Protein AF-A0AAN5NCN5-F1 (afdb_monomer_lite)

Sequence (134 aa):
KLLIKKVDVATGKEVPGAKIKVTCTEGLDKGKSFEFVSTDKEEEFTLKAGQYEFVETQAPKGYELNKEVGKFEITKEGQVVKCDVKDKATTGKLLIKKVDVTTGKEVPGAKIKITCIEGLDKGKSFEFVSIDKE

Secondary structure (DSSP, 8-state):
-EEEEEEETTT--B-TT-EEEEEEEEETTTT-EEEEE--SS-EEE---SEEEEEEEEEPPTTBPPP---EEEEE-STT--EEEEEEEPBP--------B-TTT--B-TT-EEEEE--SSTTTT-EEEEE-----

Organism: Clostridium perfringens (NCBI:txid1502)

Foldseek 3Di:
DEWEFEAEPPPRFGDWFWKKKKAFCFDDRHGDIDIDTHDRGIDDDDDDFGKMKMATPGDDPQWDGDGDIHIDGDHDPPDYDYYYHYIYGDDDDDDDFDADPPPRAGDWFDKDKDADCDDPRHGDIDIDTHDDDD

Structure (mmCIF, N/CA/C/O backbone):
data_AF-A0AAN5NCN5-F1
#
_entry.id   AF-A0AAN5NCN5-F1
#
loop_
_atom_site.group_PDB
_atom_site.id
_atom_site.type_symbol
_atom_site.label_atom_id
_atom_site.label_alt_id
_atom_site.label_comp_id
_atom_site.label_asym_id
_atom_site.label_entity_id
_atom_site.label_seq_id
_atom_site.pdbx_PDB_ins_code
_atom_site.Cartn_x
_atom_site.Cartn_y
_atom_site.Cartn_z
_atom_site.occupancy
_atom_site.B_iso_or_equiv
_atom_site.auth_seq_id
_atom_site.auth_comp_id
_atom_site.auth_asym_id
_atom_site.auth_atom_id
_atom_site.pdbx_PDB_model_num
ATOM 1 N N . LYS A 1 1 ? -15.379 -2.751 15.407 1.00 94.94 1 LYS A N 1
ATOM 2 C CA . LYS A 1 1 ? -14.214 -3.403 14.772 1.00 94.94 1 LYS A CA 1
ATOM 3 C C . LYS A 1 1 ? -13.873 -2.662 13.494 1.00 94.94 1 LYS A C 1
ATOM 5 O O . LYS A 1 1 ? -14.778 -2.361 12.723 1.00 94.94 1 LYS A O 1
ATOM 10 N N . LEU A 1 2 ? -12.598 -2.363 13.299 1.00 98.00 2 LEU A N 1
ATOM 11 C CA . LEU A 1 2 ? -12.042 -1.903 12.036 1.00 98.00 2 LEU A CA 1
ATOM 12 C C . LEU A 1 2 ? -11.397 -3.103 11.346 1.00 98.00 2 LEU A C 1
ATOM 14 O O . LEU A 1 2 ? -10.644 -3.835 11.982 1.00 98.00 2 LEU A O 1
ATOM 18 N N . LEU A 1 3 ? -11.704 -3.268 10.071 1.00 98.19 3 LEU A N 1
ATOM 19 C CA . LEU A 1 3 ? -11.003 -4.119 9.130 1.00 98.19 3 LEU A CA 1
ATOM 20 C C . LEU A 1 3 ? -10.369 -3.187 8.105 1.00 98.19 3 LEU A C 1
ATOM 22 O O . LEU A 1 3 ? -11.071 -2.406 7.460 1.00 98.19 3 LEU A O 1
ATOM 26 N N . ILE A 1 4 ? -9.050 -3.189 8.020 1.00 98.25 4 ILE A N 1
ATOM 27 C CA . ILE A 1 4 ? -8.316 -2.267 7.161 1.00 98.25 4 ILE A CA 1
ATOM 28 C C . ILE A 1 4 ? -7.287 -3.042 6.365 1.00 98.25 4 ILE A C 1
ATOM 30 O O . ILE A 1 4 ? -6.668 -3.963 6.885 1.00 98.25 4 ILE A O 1
ATOM 34 N N . LYS A 1 5 ? -7.121 -2.683 5.097 1.00 97.56 5 LYS A N 1
ATOM 35 C CA . LYS A 1 5 ? -6.063 -3.247 4.268 1.00 97.56 5 LYS A CA 1
ATOM 36 C C . LYS A 1 5 ? -5.472 -2.209 3.338 1.00 97.56 5 LYS A C 1
ATOM 38 O O . LY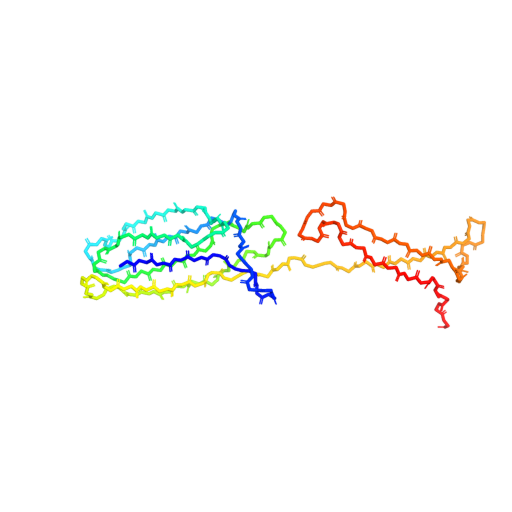S A 1 5 ? -6.105 -1.210 2.987 1.00 97.56 5 LYS A O 1
ATOM 43 N N . LYS A 1 6 ? -4.242 -2.473 2.921 1.00 97.75 6 LYS A N 1
ATOM 44 C CA . LYS A 1 6 ? -3.521 -1.667 1.944 1.00 97.75 6 LYS A CA 1
ATOM 45 C C . LYS A 1 6 ? -3.616 -2.325 0.576 1.00 97.75 6 LYS A C 1
ATOM 47 O O . LYS A 1 6 ? -3.311 -3.506 0.471 1.00 97.75 6 LYS A O 1
ATOM 52 N N . VAL A 1 7 ? -4.001 -1.583 -0.462 1.00 97.25 7 VAL A N 1
ATOM 53 C CA . VAL A 1 7 ? -4.118 -2.120 -1.829 1.00 97.25 7 VAL A CA 1
ATOM 54 C C . VAL A 1 7 ? -3.451 -1.235 -2.880 1.00 97.25 7 VAL A C 1
ATOM 56 O O . VAL A 1 7 ? -3.366 -0.014 -2.724 1.00 97.25 7 VAL A O 1
ATOM 59 N N . ASP A 1 8 ? -3.002 -1.856 -3.967 1.00 96.38 8 ASP A N 1
ATOM 60 C CA . ASP A 1 8 ? -2.542 -1.177 -5.177 1.00 96.38 8 ASP A CA 1
ATOM 61 C C . ASP A 1 8 ? -3.749 -0.708 -6.005 1.00 96.38 8 ASP A C 1
ATOM 63 O O . ASP A 1 8 ? -4.676 -1.472 -6.275 1.00 96.38 8 ASP A O 1
ATOM 67 N N . VAL A 1 9 ? -3.741 0.559 -6.422 1.00 95.12 9 VAL A N 1
ATOM 68 C CA . VAL A 1 9 ? -4.847 1.202 -7.152 1.00 95.12 9 VAL A CA 1
ATOM 69 C C . VAL A 1 9 ? -5.145 0.507 -8.481 1.00 95.12 9 VAL A C 1
ATOM 71 O O . VAL A 1 9 ? -6.304 0.459 -8.890 1.00 95.12 9 VAL A O 1
ATOM 74 N N . ALA A 1 10 ? -4.125 -0.007 -9.173 1.00 92.94 10 ALA A N 1
ATOM 75 C CA . ALA A 1 10 ? -4.278 -0.552 -10.519 1.00 92.94 10 ALA A CA 1
ATOM 76 C C . ALA A 1 10 ? -4.749 -2.014 -10.522 1.00 92.94 10 ALA A C 1
ATOM 78 O O . ALA A 1 10 ? -5.509 -2.424 -11.397 1.00 92.94 10 ALA A O 1
ATOM 79 N N . THR A 1 11 ? -4.284 -2.810 -9.563 1.00 91.88 11 THR A N 1
ATOM 80 C CA . THR A 1 11 ? -4.477 -4.264 -9.519 1.00 91.88 11 THR A CA 1
ATOM 81 C C . THR A 1 11 ? -5.435 -4.714 -8.423 1.00 91.88 11 THR A C 1
ATOM 83 O O . THR A 1 11 ? -5.913 -5.845 -8.475 1.00 91.88 11 THR A O 1
ATOM 86 N N . GLY A 1 12 ? -5.699 -3.867 -7.423 1.00 92.69 12 GLY A N 1
ATOM 87 C CA . GLY A 1 12 ? -6.496 -4.200 -6.242 1.00 92.69 12 GLY A CA 1
ATOM 88 C C . GLY A 1 12 ? -5.824 -5.188 -5.283 1.00 92.69 12 GLY A C 1
ATOM 89 O O . GLY A 1 12 ? -6.452 -5.589 -4.306 1.00 92.69 12 GLY A O 1
ATOM 90 N N . LYS A 1 13 ? -4.575 -5.591 -5.552 1.00 93.31 13 LYS A N 1
ATOM 91 C CA . LYS A 1 13 ? -3.823 -6.535 -4.718 1.00 93.31 13 LYS A CA 1
ATOM 92 C C . LYS A 1 13 ? -3.349 -5.881 -3.432 1.00 93.31 13 LYS A C 1
ATOM 94 O O . LYS A 1 13 ? -3.024 -4.696 -3.433 1.00 93.31 13 LYS A O 1
ATOM 99 N N . GLU A 1 14 ? -3.257 -6.678 -2.375 1.00 96.44 14 GLU A N 1
ATOM 100 C CA . GLU A 1 14 ? -2.722 -6.269 -1.084 1.00 96.44 14 GLU A CA 1
ATOM 101 C C . GLU A 1 14 ? -1.252 -5.833 -1.188 1.00 96.44 14 GLU A C 1
ATOM 103 O O . GLU A 1 14 ? -0.454 -6.434 -1.916 1.00 96.44 14 GLU A O 1
ATOM 108 N N . VAL A 1 15 ? -0.895 -4.775 -0.458 1.00 97.00 15 VAL A N 1
ATOM 109 C CA . VAL A 1 15 ? 0.440 -4.168 -0.501 1.00 97.00 15 VAL A CA 1
ATOM 110 C C . VAL A 1 15 ? 1.049 -4.132 0.901 1.00 97.00 15 VAL A C 1
ATOM 112 O O . VAL A 1 15 ? 0.694 -3.258 1.688 1.00 97.00 15 VAL A O 1
ATOM 115 N N . PRO A 1 16 ? 1.998 -5.029 1.220 1.00 97.19 16 PRO A N 1
ATOM 116 C CA . PRO A 1 16 ? 2.662 -5.024 2.515 1.00 97.19 16 PRO A CA 1
ATOM 117 C C . PRO A 1 16 ? 3.702 -3.901 2.631 1.00 97.19 16 PRO A C 1
ATOM 119 O O . PRO A 1 16 ? 4.405 -3.574 1.671 1.00 97.19 16 PRO A O 1
ATOM 122 N N . GLY A 1 17 ? 3.881 -3.381 3.846 1.00 97.19 17 GLY A N 1
ATOM 123 C CA . GLY A 1 17 ? 4.989 -2.490 4.204 1.00 97.19 17 GLY A CA 1
ATOM 124 C C . GLY A 1 17 ? 4.655 -0.998 4.307 1.00 97.19 17 GLY A C 1
ATOM 125 O O . GLY A 1 17 ? 5.542 -0.229 4.676 1.00 97.19 17 GLY A O 1
ATOM 126 N N . ALA A 1 18 ? 3.414 -0.581 4.040 1.00 98.25 18 ALA A N 1
ATOM 127 C CA . ALA A 1 18 ? 2.947 0.767 4.389 1.00 98.25 18 ALA A CA 1
ATOM 128 C C . ALA A 1 18 ? 2.828 0.924 5.907 1.00 98.25 18 ALA A C 1
ATOM 130 O O . ALA A 1 18 ? 2.294 0.018 6.551 1.00 98.25 18 ALA A O 1
ATOM 131 N N . LYS A 1 19 ? 3.227 2.074 6.462 1.00 98.56 19 LYS A N 1
ATOM 132 C CA . LYS A 1 19 ? 2.877 2.460 7.840 1.00 98.56 19 LYS A CA 1
ATOM 133 C C . LYS A 1 19 ? 1.627 3.321 7.834 1.00 98.56 19 LYS A C 1
ATOM 135 O O . LYS A 1 19 ? 1.582 4.340 7.148 1.00 98.56 19 LYS A O 1
ATOM 140 N N . ILE A 1 20 ? 0.631 2.916 8.612 1.00 98.75 20 ILE A N 1
ATOM 141 C CA . ILE A 1 20 ? -0.666 3.584 8.695 1.00 98.75 20 ILE A CA 1
ATOM 142 C C . ILE A 1 20 ? -0.924 3.953 10.149 1.00 98.75 20 ILE A C 1
ATOM 144 O O . ILE A 1 20 ? -0.925 3.090 11.030 1.00 98.75 20 ILE A O 1
ATOM 148 N N . LYS A 1 21 ? -1.172 5.239 10.395 1.00 98.62 21 LYS A N 1
ATOM 149 C CA . LYS A 1 21 ? -1.541 5.765 11.707 1.00 98.62 21 LYS A CA 1
ATOM 150 C C . LYS A 1 21 ? -3.045 5.966 11.775 1.00 98.62 21 LYS A C 1
ATOM 152 O O . LYS A 1 21 ? -3.608 6.643 10.921 1.00 98.62 21 LYS A O 1
ATOM 157 N N . VAL A 1 22 ? -3.671 5.448 12.826 1.00 98.69 22 VAL A N 1
ATOM 158 C CA . VAL A 1 22 ? -5.093 5.636 13.137 1.00 98.69 22 VAL A CA 1
ATOM 159 C C . VAL A 1 22 ? -5.214 6.489 14.395 1.00 98.69 22 VAL A C 1
ATOM 161 O O . VAL A 1 22 ? -4.567 6.203 15.402 1.00 98.69 22 VAL A O 1
ATOM 164 N N . THR A 1 23 ? -6.047 7.527 14.355 1.00 98.75 23 THR A N 1
ATOM 165 C CA . THR A 1 23 ? -6.269 8.459 15.468 1.00 98.75 23 THR A CA 1
ATOM 166 C C . THR A 1 23 ? -7.758 8.577 15.763 1.00 98.75 23 THR A C 1
ATOM 168 O O . THR A 1 23 ? -8.561 8.769 14.858 1.00 98.75 23 THR A O 1
ATOM 171 N N . CYS A 1 24 ? -8.132 8.475 17.037 1.00 98.62 24 CYS A N 1
ATOM 172 C CA . CYS A 1 24 ? -9.486 8.761 17.502 1.00 98.62 24 CYS A CA 1
ATOM 173 C C . CYS A 1 24 ? -9.657 10.277 17.663 1.00 98.62 24 CYS A C 1
ATOM 175 O O . CYS A 1 24 ? -9.006 10.889 18.516 1.00 98.62 24 CYS A O 1
ATOM 177 N N . THR A 1 25 ? -10.511 10.892 16.854 1.00 98.50 25 THR A N 1
ATOM 178 C CA . THR A 1 25 ? -10.752 12.342 16.860 1.00 98.50 25 THR A CA 1
ATOM 179 C C . THR A 1 25 ? -11.870 12.727 17.828 1.00 98.50 25 THR A C 1
ATOM 181 O O . THR A 1 25 ? -11.811 13.796 18.441 1.00 98.50 25 THR A O 1
ATOM 184 N N . GLU A 1 26 ? -12.844 11.835 18.040 1.00 97.88 26 GLU A N 1
ATOM 185 C CA . GLU A 1 26 ? -13.974 12.013 18.960 1.00 97.88 26 GLU A CA 1
ATOM 186 C C . GLU A 1 26 ? -14.411 10.686 19.599 1.00 97.88 26 GLU A C 1
ATOM 188 O O . GLU A 1 26 ? -14.208 9.620 19.029 1.00 97.88 26 GLU A O 1
ATOM 193 N N . GLY A 1 27 ? -15.054 10.736 20.771 1.00 96.25 27 GLY A N 1
ATOM 194 C CA . GLY A 1 27 ? -15.570 9.553 21.472 1.00 96.25 27 GLY A CA 1
ATOM 195 C C . GLY A 1 27 ? -14.713 9.095 22.654 1.00 96.25 27 GLY A C 1
ATOM 196 O O . GLY A 1 27 ? -13.937 9.866 23.221 1.00 96.25 27 GLY A O 1
ATOM 197 N N . LEU A 1 28 ? -14.879 7.831 23.054 1.00 93.62 28 LEU A N 1
ATOM 198 C CA . LEU A 1 28 ? -14.374 7.307 24.336 1.00 93.62 28 LEU A CA 1
ATOM 199 C C . LEU A 1 28 ? -12.845 7.273 24.450 1.00 93.62 28 LEU A C 1
ATOM 201 O O . LEU A 1 28 ? -12.307 7.273 25.555 1.00 93.62 28 LEU A O 1
ATOM 205 N N . ASP A 1 29 ? -12.148 7.219 23.320 1.00 97.12 29 ASP A N 1
ATOM 206 C CA . ASP A 1 29 ? -10.686 7.175 23.255 1.00 97.12 29 ASP A CA 1
ATOM 207 C C . ASP A 1 29 ? -10.105 8.415 22.546 1.00 97.12 29 ASP A C 1
ATOM 209 O O . ASP A 1 29 ? -9.006 8.345 21.998 1.00 97.12 29 ASP A O 1
ATOM 213 N N . LYS A 1 30 ? -10.827 9.549 22.550 1.00 98.06 30 LYS A N 1
ATOM 214 C CA . LYS A 1 30 ? -10.403 10.797 21.893 1.00 98.06 30 LYS A CA 1
ATOM 215 C C . LYS A 1 30 ? -8.946 11.153 22.216 1.00 98.06 30 LYS A C 1
ATOM 217 O O . LYS A 1 30 ? -8.541 11.182 23.376 1.00 98.06 30 LYS A O 1
ATOM 222 N N . GLY A 1 31 ? -8.170 11.443 21.173 1.00 97.62 31 GLY A N 1
ATOM 223 C CA . GLY A 1 31 ? -6.750 11.793 21.249 1.00 97.62 31 GLY A CA 1
ATOM 224 C C . GLY A 1 31 ? -5.794 10.597 21.271 1.00 97.62 31 GLY A C 1
ATOM 225 O O . GLY A 1 31 ? -4.591 10.786 21.092 1.00 97.62 31 GLY A O 1
ATOM 226 N N . LYS A 1 32 ? -6.283 9.361 21.443 1.00 98.31 32 LYS A N 1
ATOM 227 C CA . LYS A 1 32 ? -5.437 8.167 21.321 1.00 98.31 32 LYS A CA 1
ATOM 228 C C . LYS A 1 32 ? -5.168 7.849 19.856 1.00 98.31 32 LYS A C 1
ATOM 230 O O . LYS A 1 32 ? -6.033 8.016 18.996 1.00 98.31 32 LYS A O 1
ATOM 235 N N . SER A 1 33 ? -3.968 7.347 19.590 1.00 98.25 33 SER A N 1
ATOM 236 C CA . SER A 1 33 ? -3.571 6.867 18.271 1.00 98.25 33 SER A CA 1
ATOM 237 C C . SER A 1 33 ? -2.713 5.615 18.381 1.00 98.25 33 SER A C 1
ATOM 239 O O . SER A 1 33 ? -2.110 5.356 19.424 1.00 98.25 33 SER A O 1
ATOM 241 N N . PHE A 1 34 ? -2.674 4.849 17.301 1.00 98.56 34 PHE A N 1
ATOM 242 C CA . PHE A 1 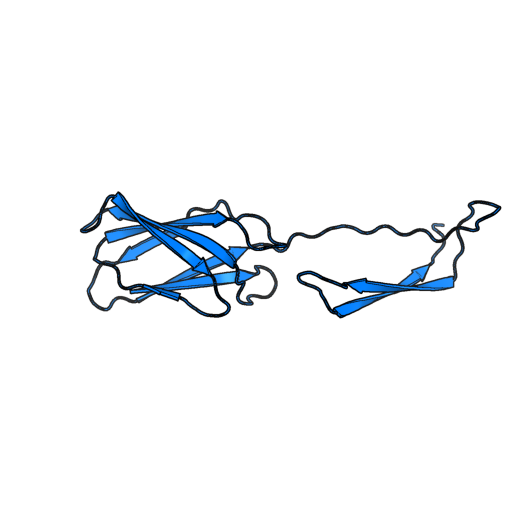34 ? -1.760 3.730 17.113 1.00 98.56 34 PHE A CA 1
ATOM 243 C C . PHE A 1 34 ? -1.297 3.700 15.656 1.00 98.56 34 PHE A C 1
ATOM 245 O O . PHE A 1 34 ? -1.925 4.298 14.782 1.00 98.56 34 PHE A O 1
ATOM 252 N N . GLU A 1 35 ? -0.188 3.016 15.402 1.00 98.44 35 GLU A N 1
ATOM 253 C CA . GLU A 1 35 ? 0.354 2.807 14.062 1.00 98.44 35 GLU A CA 1
ATOM 254 C C . GLU A 1 35 ? 0.549 1.309 13.834 1.00 98.44 35 GLU A C 1
ATOM 256 O O . GLU A 1 35 ? 0.873 0.573 14.770 1.00 98.44 35 GLU A O 1
ATOM 261 N N . PHE A 1 36 ? 0.339 0.856 12.603 1.00 98.56 36 PHE A N 1
ATOM 262 C CA . PHE A 1 36 ? 0.623 -0.514 12.190 1.00 98.56 36 PHE A CA 1
ATOM 263 C C . PHE A 1 36 ? 1.282 -0.539 10.810 1.00 98.56 36 PHE A C 1
ATOM 265 O O . PHE A 1 36 ? 1.222 0.435 10.056 1.00 98.56 36 PHE A O 1
ATOM 272 N N . VAL A 1 37 ? 1.924 -1.665 10.497 1.00 98.50 37 VAL A N 1
ATOM 273 C CA . VAL A 1 37 ? 2.484 -1.940 9.173 1.00 98.50 37 VAL A CA 1
ATOM 274 C C . VAL A 1 37 ? 1.540 -2.888 8.448 1.00 98.50 37 VAL A C 1
ATOM 276 O O . VAL A 1 37 ? 1.233 -3.955 8.973 1.00 98.50 37 VAL A O 1
ATOM 279 N N . SER A 1 38 ? 1.089 -2.492 7.262 1.00 98.25 38 SER A N 1
ATOM 280 C CA . SER A 1 38 ? 0.245 -3.328 6.399 1.00 98.25 38 SER A CA 1
ATOM 281 C C . SER A 1 38 ? 0.941 -4.622 5.987 1.00 98.25 38 SER A C 1
ATOM 283 O O . SER A 1 38 ? 2.164 -4.667 5.792 1.00 98.25 38 SER A O 1
ATOM 285 N N . THR A 1 39 ? 0.145 -5.670 5.820 1.00 97.88 39 THR A N 1
ATOM 286 C CA . THR A 1 39 ? 0.588 -6.998 5.401 1.00 97.88 39 THR A CA 1
ATOM 287 C C . THR A 1 39 ? -0.032 -7.388 4.058 1.00 97.88 39 THR A C 1
ATOM 289 O O . THR A 1 39 ? -0.630 -6.576 3.356 1.00 97.88 39 THR A O 1
ATOM 292 N N . ASP A 1 40 ? 0.148 -8.645 3.663 1.00 95.62 40 ASP A N 1
ATOM 293 C CA . ASP A 1 40 ? -0.518 -9.265 2.517 1.00 95.62 40 ASP A CA 1
ATOM 294 C C . ASP A 1 40 ? -1.967 -9.696 2.833 1.00 95.62 40 ASP A C 1
ATOM 296 O O . ASP A 1 40 ? -2.558 -10.490 2.100 1.00 95.62 40 ASP A O 1
ATOM 300 N N . LYS A 1 41 ? -2.529 -9.221 3.952 1.00 95.31 41 LYS A N 1
ATOM 301 C CA . LYS A 1 41 ? -3.842 -9.596 4.486 1.00 95.31 41 LYS A CA 1
ATOM 302 C C . LYS A 1 41 ? -4.564 -8.373 5.045 1.00 95.31 41 LYS A C 1
ATOM 304 O O . LYS A 1 41 ? -4.006 -7.290 5.145 1.00 95.31 41 LYS A O 1
ATOM 309 N N . GLU A 1 42 ? -5.830 -8.565 5.397 1.00 96.94 42 GLU A N 1
ATOM 310 C CA . GLU A 1 42 ? -6.624 -7.572 6.120 1.00 96.94 42 GLU A CA 1
ATOM 311 C C . GLU A 1 42 ? -6.249 -7.571 7.609 1.00 96.94 42 GLU A C 1
ATOM 313 O O . GLU A 1 42 ? -6.168 -8.629 8.240 1.00 96.94 42 GLU A O 1
ATOM 318 N N . GLU A 1 43 ? -6.029 -6.386 8.175 1.00 98.00 43 GLU A N 1
ATOM 319 C CA . GLU A 1 43 ? -5.767 -6.188 9.596 1.00 98.00 43 GLU A CA 1
ATOM 320 C C . GLU A 1 43 ? -7.058 -5.880 10.368 1.00 98.00 43 GLU A C 1
ATOM 322 O O . GLU A 1 43 ? -7.865 -5.038 9.965 1.00 98.00 43 GLU A O 1
ATOM 327 N N . GLU A 1 44 ? -7.238 -6.531 11.523 1.00 97.69 44 GLU A N 1
ATOM 328 C CA . GLU A 1 44 ? -8.403 -6.349 12.396 1.00 97.69 44 GLU A CA 1
ATOM 329 C C . GLU A 1 44 ? -8.037 -5.618 13.694 1.00 97.69 44 GLU A C 1
ATOM 331 O O . GLU A 1 44 ? -7.150 -6.037 14.438 1.00 97.69 44 GLU A O 1
ATOM 336 N N . PHE A 1 45 ? -8.799 -4.571 14.022 1.00 97.75 45 PHE A N 1
ATOM 337 C CA . PHE A 1 45 ? -8.668 -3.824 15.272 1.00 97.75 45 PHE A CA 1
ATOM 338 C C . PHE A 1 45 ? -10.008 -3.695 15.999 1.00 97.75 45 PHE A C 1
ATOM 340 O O . PHE A 1 45 ? -11.037 -3.306 15.433 1.00 97.75 45 PHE A O 1
ATOM 347 N N . THR A 1 46 ? -10.003 -3.965 17.304 1.00 97.19 46 THR A N 1
ATOM 348 C CA . THR A 1 46 ? -11.154 -3.683 18.170 1.00 97.19 46 THR A CA 1
ATOM 349 C C . THR A 1 46 ? -11.037 -2.264 18.713 1.00 97.19 46 THR A C 1
ATOM 351 O O . THR A 1 46 ? -10.097 -1.944 19.433 1.00 97.19 46 THR A O 1
ATOM 354 N N . LEU A 1 47 ? -12.000 -1.417 18.353 1.00 96.81 47 LEU A N 1
ATOM 355 C CA . LEU A 1 47 ? -12.050 0.002 18.701 1.00 96.81 47 LEU A CA 1
ATOM 356 C C . LEU A 1 47 ? -13.342 0.297 19.464 1.00 96.81 47 LEU A C 1
ATOM 358 O O . LEU A 1 47 ? -14.369 -0.338 19.205 1.00 96.81 47 LEU A O 1
ATOM 362 N N . LYS A 1 48 ? -13.284 1.257 20.389 1.00 96.69 48 LYS A N 1
ATOM 363 C CA . LYS A 1 48 ? -14.465 1.762 21.098 1.00 96.69 48 LYS A CA 1
ATOM 364 C C . LYS A 1 48 ? -15.314 2.657 20.193 1.00 96.69 48 LYS A C 1
ATOM 366 O O . LYS A 1 48 ? -14.918 2.994 19.082 1.00 96.69 48 LYS A O 1
ATOM 371 N N . ALA A 1 49 ? -16.489 3.043 20.686 1.00 97.31 49 ALA A N 1
ATOM 372 C CA . ALA A 1 49 ? -17.325 4.016 20.002 1.00 97.31 49 ALA A CA 1
ATOM 373 C C . ALA A 1 49 ? -16.619 5.381 19.900 1.00 97.31 49 ALA A C 1
ATOM 375 O O . ALA A 1 49 ? -16.079 5.890 20.893 1.00 97.31 49 ALA A O 1
ATOM 376 N N . GLY A 1 50 ? -16.632 5.953 18.698 1.00 97.81 50 GLY A N 1
ATOM 377 C CA . GLY A 1 50 ? -15.943 7.193 18.371 1.00 97.81 50 GLY A CA 1
ATOM 378 C C . GLY A 1 50 ? -15.776 7.423 16.872 1.00 97.81 50 GLY A C 1
ATOM 379 O O . GLY A 1 50 ? -16.033 6.533 16.055 1.00 97.81 50 GLY A O 1
ATOM 380 N N . GLN A 1 51 ? -15.313 8.623 16.533 1.00 98.56 51 GLN A N 1
ATOM 381 C CA . GLN A 1 51 ? -14.885 8.992 15.187 1.00 98.56 51 GLN A CA 1
ATOM 382 C C . GLN A 1 51 ? -13.371 8.870 15.088 1.00 98.56 51 GLN A C 1
ATOM 384 O O . GLN A 1 51 ? -12.632 9.223 16.011 1.00 98.56 51 GLN A O 1
ATOM 389 N N . TYR A 1 52 ? -12.919 8.364 13.953 1.00 98.69 52 TYR A N 1
ATOM 390 C CA . TYR A 1 52 ? -11.532 8.035 13.705 1.00 98.69 52 TYR A CA 1
ATOM 391 C C . TYR A 1 52 ? -11.100 8.565 12.349 1.00 98.69 52 TYR A C 1
ATOM 393 O O . TYR A 1 52 ? -11.880 8.629 11.397 1.00 98.69 52 TYR A O 1
ATOM 401 N N . GLU A 1 53 ? -9.817 8.875 12.257 1.00 98.62 53 GLU A N 1
ATOM 402 C CA . GLU A 1 53 ? -9.136 9.113 10.998 1.00 98.62 53 GLU A CA 1
ATOM 403 C C . GLU A 1 53 ? -7.925 8.198 10.865 1.00 98.62 53 GLU A C 1
ATOM 405 O O . GLU A 1 53 ? -7.338 7.771 11.864 1.00 98.62 53 GLU A O 1
ATOM 410 N N . PHE A 1 54 ? -7.550 7.896 9.630 1.00 98.56 54 PHE A N 1
ATOM 411 C CA . PHE A 1 54 ? -6.313 7.199 9.325 1.00 98.56 54 PHE A CA 1
ATOM 412 C C . PHE A 1 54 ? -5.547 7.915 8.219 1.00 98.56 54 PHE A C 1
ATOM 414 O O . PHE A 1 54 ? -6.134 8.471 7.290 1.00 98.56 54 PHE A O 1
ATOM 421 N N . VAL A 1 55 ? -4.224 7.887 8.336 1.00 98.25 55 VAL A N 1
ATOM 422 C CA . VAL A 1 55 ? -3.288 8.459 7.366 1.00 98.25 55 VAL A CA 1
ATOM 423 C C . VAL A 1 55 ? -2.154 7.480 7.122 1.00 98.25 55 VAL A C 1
ATOM 425 O O . VAL A 1 55 ? -1.705 6.796 8.046 1.00 98.25 55 VAL A O 1
ATOM 428 N N . GLU A 1 56 ? -1.667 7.425 5.890 1.00 98.44 56 GLU A N 1
ATOM 429 C CA . GLU A 1 56 ? -0.423 6.729 5.595 1.00 98.44 56 GLU A CA 1
ATOM 430 C C . GLU A 1 56 ? 0.759 7.632 5.967 1.00 98.44 56 GLU A C 1
ATOM 432 O O . GLU A 1 56 ? 0.876 8.768 5.509 1.00 98.44 56 GLU A O 1
ATOM 437 N N . THR A 1 57 ? 1.629 7.148 6.851 1.00 98.19 57 THR A N 1
ATOM 438 C CA . THR A 1 57 ? 2.807 7.885 7.331 1.00 98.19 57 THR A CA 1
ATOM 439 C C . THR A 1 57 ? 4.070 7.497 6.571 1.00 98.19 57 THR A C 1
ATOM 441 O O . THR A 1 57 ? 5.024 8.275 6.515 1.00 98.19 57 THR A O 1
ATOM 444 N N . GLN A 1 58 ? 4.083 6.310 5.960 1.00 98.12 58 GLN A N 1
ATOM 445 C CA . GLN A 1 58 ? 5.188 5.828 5.143 1.00 98.12 58 GLN A CA 1
ATOM 446 C C . GLN A 1 58 ? 4.667 4.910 4.038 1.00 98.12 58 GLN A C 1
ATOM 448 O O . GLN A 1 58 ? 4.059 3.884 4.336 1.00 98.12 58 GLN A O 1
ATOM 453 N N . ALA A 1 59 ? 4.991 5.244 2.789 1.00 97.50 59 ALA A N 1
ATOM 454 C CA . ALA A 1 59 ? 4.669 4.416 1.636 1.00 97.50 59 ALA A CA 1
ATOM 455 C C . ALA A 1 59 ? 5.496 3.112 1.632 1.00 97.50 59 ALA A C 1
ATOM 457 O O . ALA A 1 59 ? 6.671 3.120 2.036 1.00 97.50 59 ALA A O 1
ATOM 458 N N . PRO A 1 60 ? 4.945 2.007 1.113 1.00 96.88 60 PRO A N 1
ATOM 459 C CA . PRO A 1 60 ? 5.708 0.819 0.765 1.00 96.88 60 PRO A CA 1
ATOM 460 C C . PRO A 1 60 ? 6.743 1.103 -0.335 1.00 96.88 60 PRO A C 1
ATOM 462 O O . PRO A 1 60 ? 6.637 2.042 -1.128 1.00 96.88 60 PRO A O 1
ATOM 465 N N . LYS A 1 61 ? 7.759 0.239 -0.441 1.00 94.00 61 LYS A N 1
ATOM 466 C CA . LYS A 1 61 ? 8.782 0.356 -1.492 1.00 94.00 61 LYS A CA 1
ATOM 467 C C . LYS A 1 61 ? 8.142 0.228 -2.880 1.00 94.00 61 LYS A C 1
ATOM 469 O O . LYS A 1 61 ? 7.524 -0.787 -3.184 1.00 94.00 61 LYS A O 1
ATOM 474 N N . GLY A 1 62 ? 8.390 1.213 -3.743 1.00 93.81 62 GLY A N 1
ATOM 475 C CA . GLY A 1 62 ? 7.887 1.227 -5.121 1.00 93.81 62 GLY A CA 1
ATOM 476 C C . GLY A 1 62 ? 6.498 1.846 -5.283 1.00 93.81 62 GLY A C 1
ATOM 477 O O . GLY A 1 62 ? 5.941 1.747 -6.371 1.00 93.81 62 GLY A O 1
ATOM 478 N N . TYR A 1 63 ? 5.961 2.482 -4.240 1.00 96.50 63 TYR A N 1
ATOM 479 C CA . TYR A 1 63 ? 4.671 3.168 -4.253 1.00 96.50 63 TYR A CA 1
ATOM 480 C C . TYR A 1 63 ? 4.810 4.648 -3.887 1.00 96.50 63 TYR A C 1
ATOM 482 O O . TYR A 1 63 ? 5.748 5.060 -3.202 1.00 96.50 63 TYR A O 1
ATOM 490 N N . GLU A 1 64 ? 3.865 5.454 -4.367 1.00 96.00 64 GLU A N 1
ATOM 491 C CA . GLU A 1 64 ? 3.706 6.853 -3.974 1.00 96.00 64 GLU A CA 1
ATOM 492 C C . GLU A 1 64 ? 2.983 6.946 -2.624 1.00 96.00 64 GLU A C 1
ATOM 494 O O . GLU A 1 64 ? 1.979 6.268 -2.427 1.00 96.00 64 GLU A O 1
ATOM 499 N N . LEU A 1 65 ? 3.461 7.816 -1.723 1.00 96.50 65 LEU A N 1
ATOM 500 C CA . LEU A 1 65 ? 2.805 8.071 -0.435 1.00 96.50 65 LEU A CA 1
ATOM 501 C C . LEU A 1 65 ? 1.407 8.652 -0.648 1.00 96.50 65 LEU A C 1
ATOM 503 O O . LEU A 1 65 ? 1.273 9.754 -1.197 1.00 96.50 65 LEU A O 1
ATOM 507 N N . ASN A 1 66 ? 0.392 7.961 -0.139 1.00 95.88 66 ASN A N 1
ATOM 508 C CA . ASN A 1 66 ? -0.962 8.469 -0.095 1.00 95.88 66 ASN A CA 1
ATOM 509 C C . ASN A 1 66 ? -1.093 9.543 1.000 1.00 95.88 66 ASN A C 1
ATOM 511 O O . ASN A 1 66 ? -0.857 9.307 2.182 1.00 95.88 66 ASN A O 1
ATOM 515 N N . LYS A 1 67 ? -1.481 10.757 0.595 1.00 94.75 67 LYS A N 1
ATOM 516 C CA . LYS A 1 67 ? -1.675 11.909 1.494 1.00 94.75 67 LYS A CA 1
ATOM 517 C C . LYS A 1 67 ? -3.136 12.131 1.894 1.00 94.75 67 LYS A C 1
ATOM 519 O O . LYS A 1 67 ? -3.434 13.108 2.579 1.00 94.75 67 LYS A O 1
ATOM 524 N N . GLU A 1 68 ? -4.049 11.288 1.428 1.00 96.31 68 GLU A N 1
ATOM 525 C CA . GLU A 1 68 ? -5.462 11.366 1.776 1.00 96.31 68 GLU A CA 1
ATOM 526 C C . GLU A 1 68 ? -5.677 10.988 3.245 1.00 96.31 68 GLU A C 1
ATOM 528 O O . GLU A 1 68 ? -5.064 10.062 3.778 1.00 96.31 68 GLU A O 1
ATOM 533 N N . VAL A 1 69 ? -6.582 11.716 3.899 1.00 98.00 69 VAL A N 1
ATOM 534 C CA . VAL A 1 69 ? -7.032 11.412 5.258 1.00 98.00 69 VAL A CA 1
ATOM 535 C C . VAL A 1 69 ? -8.331 10.631 5.152 1.00 98.00 69 VAL A C 1
ATOM 537 O O . VAL A 1 69 ? -9.371 11.184 4.783 1.00 98.00 69 VAL A O 1
ATOM 540 N N . GLY A 1 70 ? -8.280 9.344 5.480 1.00 98.06 70 GLY A N 1
ATOM 541 C CA . GLY A 1 70 ? -9.475 8.520 5.588 1.00 98.06 70 GLY A CA 1
ATOM 542 C C . GLY A 1 70 ? -10.190 8.773 6.908 1.00 98.06 70 GLY A C 1
ATOM 543 O O . GLY A 1 70 ? -9.545 9.020 7.922 1.00 98.06 70 GLY A O 1
ATOM 544 N N . LYS A 1 71 ? -11.524 8.711 6.912 1.00 98.31 71 LYS A N 1
ATOM 545 C CA . LYS A 1 71 ? -12.349 8.895 8.114 1.00 98.31 71 LYS A CA 1
ATOM 546 C C . LYS A 1 71 ? -13.377 7.786 8.232 1.00 98.31 71 LYS A C 1
ATOM 548 O O . LYS A 1 71 ? -13.926 7.342 7.226 1.00 98.31 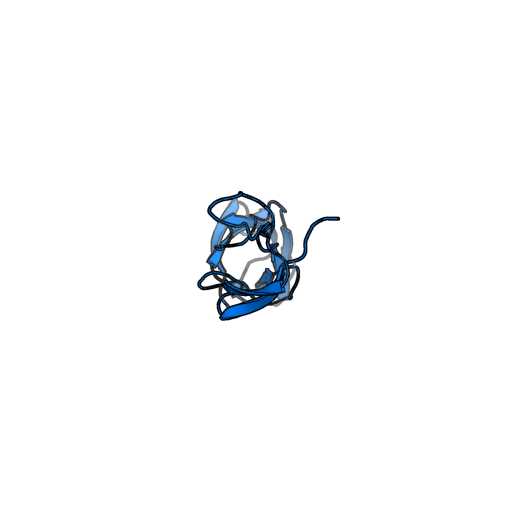71 LYS A O 1
ATOM 553 N N . PHE A 1 72 ? -13.652 7.363 9.457 1.00 98.44 72 PHE A N 1
ATOM 554 C CA . PHE A 1 72 ? -14.699 6.395 9.752 1.00 98.44 72 PHE A CA 1
ATOM 555 C C . PHE A 1 72 ? -15.229 6.556 11.178 1.00 98.44 72 PHE A C 1
ATOM 557 O O . PHE A 1 72 ? -14.627 7.231 12.009 1.00 98.44 72 PHE A O 1
ATOM 564 N N . GLU A 1 73 ? -16.356 5.915 11.473 1.00 97.94 73 GLU A N 1
ATOM 565 C CA . GLU A 1 73 ? -17.005 5.997 12.780 1.00 97.94 73 GLU A CA 1
ATOM 566 C C . GLU A 1 73 ? -17.438 4.613 13.275 1.00 97.94 73 GLU A C 1
ATOM 568 O O . GLU A 1 73 ? -17.944 3.783 12.514 1.00 97.94 73 GLU A O 1
ATOM 573 N N . ILE A 1 74 ? -17.267 4.384 14.577 1.00 97.69 74 ILE A N 1
ATOM 574 C CA . ILE A 1 74 ? -17.834 3.253 15.309 1.00 97.69 74 ILE A CA 1
ATOM 575 C C . ILE A 1 74 ? -18.925 3.798 16.232 1.00 97.69 74 ILE A C 1
ATOM 577 O O . ILE A 1 74 ? -18.641 4.547 17.162 1.00 97.69 74 ILE A O 1
ATOM 581 N N . THR A 1 75 ? -20.172 3.402 15.993 1.00 96.44 75 THR A N 1
ATOM 582 C CA . THR A 1 75 ? -21.354 3.904 16.717 1.00 96.44 75 THR 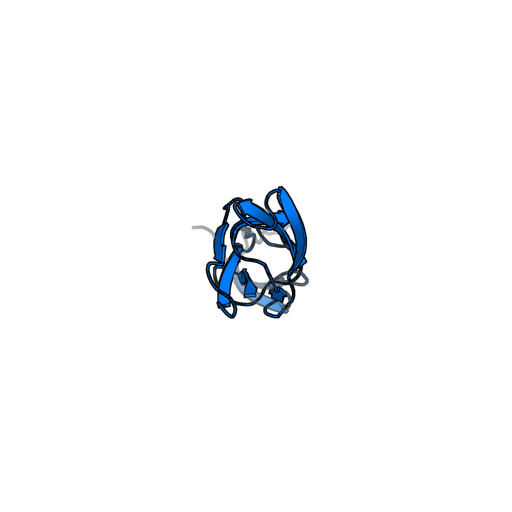A CA 1
ATOM 583 C C . THR A 1 75 ? -21.955 2.874 17.668 1.00 96.44 75 THR A C 1
ATOM 585 O O . THR A 1 75 ? -22.609 3.243 18.642 1.00 96.44 75 THR A O 1
ATOM 588 N N . LYS A 1 76 ? -21.761 1.575 17.399 1.00 94.06 76 LYS A N 1
ATOM 589 C CA . LYS A 1 76 ? -22.396 0.477 18.144 1.00 94.06 76 LYS A CA 1
ATOM 590 C C . LYS A 1 76 ? -21.436 -0.682 18.377 1.00 94.06 76 LYS A C 1
ATOM 592 O O . LYS A 1 76 ? -20.521 -0.928 17.588 1.00 94.06 76 LYS A O 1
ATOM 597 N N . GLU A 1 77 ? -21.688 -1.425 19.449 1.00 90.69 77 GLU A N 1
ATOM 598 C CA . GLU A 1 77 ? -20.985 -2.674 19.729 1.00 90.69 77 GLU A CA 1
ATOM 599 C C . GLU A 1 77 ? -21.206 -3.687 18.595 1.00 90.69 77 GLU A C 1
ATOM 601 O O . GLU A 1 77 ? -22.279 -3.759 17.999 1.00 90.69 77 GLU A O 1
ATOM 606 N N . GLY A 1 78 ? -20.156 -4.431 18.245 1.00 91.00 78 GLY A N 1
ATOM 607 C CA . GLY A 1 78 ? -20.199 -5.408 17.156 1.00 91.00 78 GLY A CA 1
ATOM 608 C C . GLY A 1 78 ? -20.183 -4.823 15.736 1.00 91.00 78 GLY A C 1
ATOM 609 O O . GLY A 1 78 ? -20.016 -5.590 14.791 1.00 91.00 78 GLY A O 1
ATOM 610 N N . GLN A 1 79 ? -20.280 -3.497 15.550 1.00 97.00 79 GLN A N 1
ATOM 611 C CA . GLN A 1 79 ? -20.170 -2.875 14.223 1.00 97.00 79 GLN A CA 1
ATOM 612 C C . GLN A 1 79 ? -18.821 -3.217 13.575 1.00 97.00 79 GLN A C 1
ATOM 614 O O . GLN A 1 79 ? -17.769 -3.084 14.207 1.00 97.00 79 GLN A O 1
ATOM 619 N N . VAL A 1 80 ? -18.848 -3.603 12.299 1.00 97.69 80 VAL A N 1
ATOM 620 C CA . VAL A 1 80 ? -17.655 -3.830 11.476 1.00 97.69 80 VAL A CA 1
ATOM 621 C C . VAL A 1 80 ? -17.579 -2.745 10.410 1.00 97.69 80 VAL A C 1
ATOM 623 O O . VAL A 1 80 ? -18.524 -2.554 9.649 1.00 97.69 80 VAL A O 1
ATOM 626 N N . VAL A 1 81 ? -16.455 -2.039 10.360 1.00 98.19 81 VAL A N 1
ATOM 627 C CA . VAL A 1 81 ? -16.141 -1.048 9.327 1.00 98.19 81 VAL A CA 1
ATOM 628 C C . VAL A 1 81 ? -14.977 -1.568 8.500 1.00 98.19 81 VAL A C 1
ATOM 630 O O . VAL A 1 81 ? -13.995 -2.026 9.077 1.00 98.19 81 VAL A O 1
ATOM 633 N N . LYS A 1 82 ? -15.093 -1.489 7.172 1.00 98.00 82 LYS A N 1
ATOM 634 C CA . LYS A 1 82 ? -14.047 -1.883 6.222 1.00 98.00 82 LYS A CA 1
ATOM 635 C C . LYS A 1 82 ? -13.441 -0.655 5.554 1.00 98.00 82 LYS A C 1
ATOM 637 O O . LYS A 1 82 ? -14.188 0.198 5.075 1.00 98.00 82 LYS A O 1
ATOM 642 N N . CYS A 1 83 ? -12.117 -0.579 5.506 1.00 97.44 83 CYS A N 1
ATOM 643 C CA . CYS A 1 83 ? -11.387 0.523 4.889 1.00 97.44 83 CYS A CA 1
ATOM 644 C C . CYS A 1 83 ? -10.261 0.004 3.989 1.00 97.44 83 CYS A C 1
ATOM 646 O O . CYS A 1 83 ? -9.460 -0.826 4.407 1.00 97.44 83 CYS A O 1
ATOM 648 N N . ASP A 1 84 ? -10.159 0.572 2.789 1.00 96.75 84 ASP A N 1
ATOM 649 C CA . ASP A 1 84 ? -9.037 0.336 1.884 1.00 96.75 84 ASP A CA 1
ATOM 650 C C . ASP A 1 84 ? -8.153 1.583 1.837 1.00 96.75 84 ASP A C 1
ATOM 652 O O . ASP A 1 84 ? -8.620 2.673 1.498 1.00 96.75 84 ASP A O 1
ATOM 656 N N . VAL A 1 85 ? -6.865 1.414 2.120 1.00 96.94 85 VAL A N 1
ATOM 657 C CA . VAL A 1 85 ? -5.843 2.446 1.919 1.00 96.94 85 VAL A CA 1
ATOM 658 C C . VAL A 1 85 ? -5.155 2.173 0.584 1.00 96.94 85 VAL A C 1
ATOM 660 O O . VAL A 1 85 ? -4.512 1.138 0.396 1.00 96.94 85 VAL A O 1
ATOM 663 N N . LYS A 1 86 ? -5.296 3.079 -0.382 1.00 95.94 86 LYS A N 1
ATOM 664 C CA . LYS A 1 86 ? -4.921 2.828 -1.783 1.00 95.94 86 LYS A CA 1
ATOM 665 C C . LYS A 1 86 ? -3.630 3.543 -2.163 1.00 95.94 86 LYS A C 1
ATOM 667 O O . LYS A 1 86 ? -3.543 4.737 -1.921 1.00 95.94 86 LYS A O 1
ATOM 672 N N . ASP A 1 87 ? -2.683 2.840 -2.787 1.00 95.62 87 ASP A N 1
ATOM 673 C CA . ASP A 1 87 ? -1.457 3.454 -3.325 1.00 95.62 87 ASP A CA 1
ATOM 674 C C . ASP A 1 87 ? -1.322 3.218 -4.807 1.00 95.62 87 ASP A C 1
ATOM 676 O O . ASP A 1 87 ? -1.710 2.181 -5.346 1.00 95.62 87 ASP A O 1
ATOM 680 N N . LYS A 1 88 ? -0.675 4.177 -5.450 1.00 94.94 88 LYS A N 1
ATOM 681 C CA . LYS A 1 88 ? -0.275 4.071 -6.836 1.00 94.94 88 LYS A CA 1
ATOM 682 C C . LYS A 1 88 ? 1.182 3.628 -6.912 1.00 94.94 88 LYS A C 1
ATOM 684 O O . LYS A 1 88 ? 2.057 4.256 -6.315 1.00 94.94 88 LYS A O 1
ATOM 689 N N . ALA A 1 89 ? 1.444 2.558 -7.658 1.00 94.62 89 ALA A N 1
ATOM 690 C CA . ALA A 1 89 ? 2.804 2.141 -7.971 1.00 94.62 89 ALA A CA 1
ATOM 691 C C . ALA A 1 89 ? 3.576 3.281 -8.659 1.00 94.62 89 ALA A C 1
ATOM 693 O O . ALA A 1 89 ? 3.075 3.931 -9.582 1.00 94.62 89 ALA A O 1
ATOM 694 N N . THR A 1 90 ? 4.816 3.512 -8.235 1.00 92.62 90 THR A N 1
ATOM 695 C CA . THR A 1 90 ? 5.719 4.456 -8.889 1.00 92.62 90 THR A CA 1
ATOM 696 C C . THR A 1 90 ? 6.084 3.927 -10.272 1.00 92.62 90 THR A C 1
ATOM 698 O O . THR A 1 90 ? 6.681 2.859 -10.409 1.00 92.62 90 THR A O 1
ATOM 701 N N . THR A 1 91 ? 5.767 4.695 -11.311 1.00 88.94 91 THR A N 1
ATOM 702 C CA . THR A 1 91 ? 6.088 4.347 -12.702 1.00 88.94 91 THR A CA 1
ATOM 703 C C . THR A 1 91 ? 7.188 5.237 -13.266 1.00 88.94 91 THR A C 1
ATOM 705 O O . THR A 1 91 ? 7.220 6.436 -12.993 1.00 88.94 91 THR A O 1
ATOM 708 N N . GLY A 1 92 ? 8.046 4.671 -14.115 1.00 86.25 92 GLY A N 1
ATOM 709 C CA . GLY A 1 92 ? 9.057 5.406 -14.877 1.00 86.25 92 GLY A CA 1
ATOM 710 C C . GLY A 1 92 ? 8.878 5.248 -16.387 1.00 86.25 92 GLY A C 1
ATOM 711 O O . GLY A 1 92 ? 8.154 4.369 -16.853 1.00 86.25 92 GLY A O 1
ATOM 712 N N . LYS A 1 93 ? 9.572 6.088 -17.162 1.00 87.12 93 LYS A N 1
ATOM 713 C CA . LYS A 1 93 ? 9.658 5.969 -18.623 1.00 87.12 93 LYS A CA 1
ATOM 714 C C . LYS A 1 93 ? 11.079 5.594 -19.022 1.00 87.12 93 LYS A C 1
ATOM 716 O O . LYS A 1 93 ? 12.021 6.300 -18.679 1.00 87.12 93 LYS A O 1
ATOM 721 N N . LEU A 1 94 ? 11.217 4.512 -19.781 1.00 85.19 94 LEU A N 1
ATOM 722 C CA . LEU A 1 94 ? 12.488 4.081 -20.350 1.00 85.19 94 LEU A CA 1
ATOM 723 C C . LEU A 1 94 ? 12.531 4.446 -21.836 1.00 85.19 94 LEU A C 1
ATOM 725 O O . LEU A 1 94 ? 11.625 4.096 -22.589 1.00 85.19 94 LEU A O 1
ATOM 729 N N . LEU A 1 95 ? 13.578 5.158 -22.253 1.00 86.88 95 LEU A N 1
ATOM 730 C CA . LEU A 1 95 ? 13.872 5.422 -23.660 1.00 86.88 95 LEU A CA 1
ATOM 731 C C . LEU A 1 95 ? 15.189 4.746 -24.020 1.00 86.88 95 LEU A C 1
ATOM 733 O O . LEU A 1 95 ? 16.195 4.961 -23.349 1.00 86.88 95 LEU A O 1
ATOM 737 N N . ILE A 1 96 ? 15.180 3.947 -25.084 1.00 87.38 96 ILE A N 1
ATOM 738 C CA . ILE A 1 96 ? 16.356 3.219 -25.561 1.00 87.38 96 ILE A CA 1
ATOM 739 C C . ILE A 1 96 ? 16.589 3.549 -27.022 1.00 87.38 96 ILE A C 1
ATOM 741 O O . ILE A 1 96 ? 15.656 3.578 -27.821 1.00 87.38 96 ILE A O 1
ATOM 745 N N . LYS A 1 97 ? 17.861 3.765 -27.351 1.00 88.44 97 LYS A N 1
ATOM 746 C CA . LYS A 1 97 ? 18.355 3.882 -28.716 1.00 88.44 97 LYS A CA 1
ATOM 747 C C . LYS A 1 97 ? 19.465 2.870 -28.912 1.00 88.44 97 LYS A C 1
ATOM 749 O O . LYS A 1 97 ? 20.381 2.796 -28.092 1.00 88.44 97 LYS A O 1
ATOM 754 N N 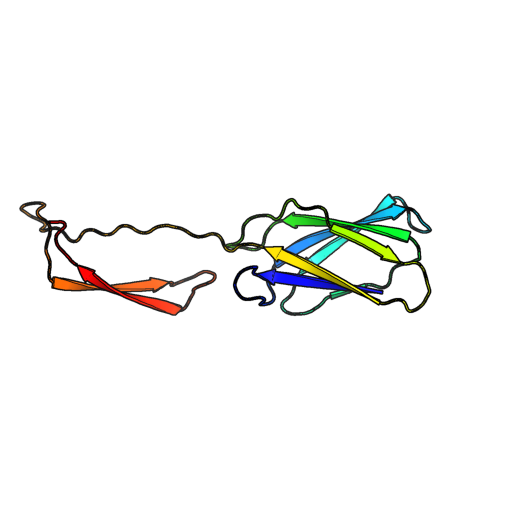. LYS A 1 98 ? 19.391 2.105 -29.998 1.00 89.88 98 LYS A N 1
ATOM 755 C CA . LYS A 1 98 ? 20.508 1.271 -30.423 1.00 89.88 98 LYS A CA 1
ATOM 756 C C . LYS A 1 98 ? 21.298 2.048 -31.460 1.00 89.88 98 LYS A C 1
ATOM 758 O O . LYS A 1 98 ? 20.755 2.384 -32.502 1.00 89.88 98 LYS A O 1
ATOM 763 N N . VAL A 1 99 ? 22.563 2.316 -31.159 1.00 92.44 99 VAL A N 1
ATOM 764 C CA . VAL A 1 99 ? 23.461 3.045 -32.057 1.00 92.44 99 VAL A CA 1
ATOM 765 C C . VAL A 1 99 ? 24.654 2.191 -32.460 1.00 92.44 99 VAL A C 1
ATOM 767 O O . VAL A 1 99 ? 25.019 1.232 -31.762 1.00 92.44 99 VAL A O 1
ATOM 770 N N . ASP A 1 100 ? 25.217 2.519 -33.613 1.00 94.19 100 ASP A N 1
ATOM 771 C CA . ASP A 1 100 ? 26.509 2.038 -34.076 1.00 94.19 100 ASP A CA 1
ATOM 772 C C . ASP A 1 100 ? 27.639 2.749 -33.316 1.00 94.19 100 ASP A C 1
ATOM 774 O O . ASP A 1 100 ? 27.580 3.956 -33.077 1.00 94.19 100 ASP A O 1
ATOM 778 N N . VAL A 1 101 ? 28.667 1.999 -32.915 1.00 95.00 101 VAL A N 1
ATOM 779 C CA . VAL A 1 101 ? 29.733 2.514 -32.037 1.00 95.00 101 VAL A CA 1
ATOM 780 C C . VAL A 1 101 ? 30.674 3.488 -32.750 1.00 95.00 101 VAL A C 1
ATOM 782 O O . VAL A 1 101 ? 31.259 4.353 -32.106 1.00 95.00 101 VAL A O 1
ATOM 785 N N . THR A 1 102 ? 30.819 3.366 -34.070 1.00 95.75 102 THR A N 1
ATOM 786 C CA . THR A 1 102 ? 31.757 4.175 -34.857 1.00 95.75 102 THR A CA 1
ATOM 787 C C . THR A 1 102 ? 31.087 5.427 -35.409 1.00 95.75 102 THR A C 1
ATOM 789 O O . THR A 1 102 ? 31.680 6.501 -35.413 1.00 95.75 102 THR A O 1
ATOM 792 N N . THR A 1 103 ? 29.850 5.295 -35.883 1.00 94.12 103 THR A N 1
ATOM 793 C CA . THR A 1 103 ? 29.129 6.354 -36.599 1.00 94.12 103 THR A CA 1
ATOM 794 C C . THR A 1 103 ? 28.105 7.085 -35.736 1.00 94.12 103 THR A C 1
ATOM 796 O O . THR A 1 103 ? 27.651 8.158 -36.126 1.00 94.12 103 THR A O 1
ATOM 799 N N . GLY A 1 104 ? 27.697 6.512 -34.595 1.00 91.06 104 GLY A N 1
ATOM 800 C CA . GLY A 1 104 ? 26.633 7.050 -33.741 1.00 91.06 104 GLY A CA 1
ATOM 801 C C . GL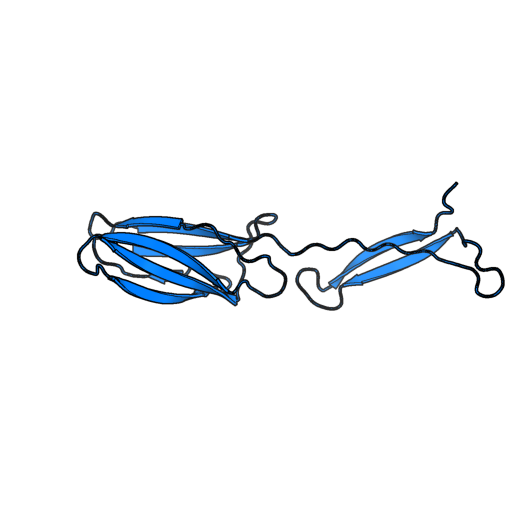Y A 1 104 ? 25.231 6.993 -34.362 1.00 91.06 104 GLY A C 1
ATOM 802 O O . GLY A 1 104 ? 24.275 7.453 -33.738 1.00 91.06 104 GLY A O 1
ATOM 803 N N . LYS A 1 105 ? 25.093 6.438 -35.574 1.00 91.31 105 LYS A N 1
ATOM 804 C CA . LYS A 1 105 ? 23.810 6.295 -36.272 1.00 91.31 105 LYS A CA 1
ATOM 805 C C . LYS A 1 105 ? 22.943 5.232 -35.610 1.00 91.31 105 LYS A C 1
ATOM 807 O O . LYS A 1 105 ? 23.462 4.286 -35.016 1.00 91.31 105 LYS A O 1
ATOM 812 N N . GLU A 1 106 ? 21.628 5.401 -35.713 1.00 91.62 106 GLU A N 1
ATOM 813 C CA . GLU A 1 106 ? 20.662 4.417 -35.225 1.00 91.62 106 GLU A CA 1
ATOM 814 C C . GLU A 1 106 ? 20.790 3.106 -36.021 1.00 91.62 106 GLU A C 1
ATOM 816 O O . GLU A 1 106 ? 21.177 3.097 -37.191 1.00 91.62 106 GLU A O 1
ATOM 821 N N . VAL A 1 107 ? 20.586 1.985 -35.326 1.00 91.88 107 VAL A N 1
ATOM 822 C CA . VAL A 1 107 ? 20.670 0.638 -35.897 1.00 91.88 107 VAL A CA 1
ATOM 823 C C . VAL A 1 107 ? 19.312 -0.042 -35.721 1.00 91.88 107 VAL A C 1
ATOM 825 O O . VAL A 1 107 ? 18.988 -0.457 -34.595 1.00 91.88 107 VAL A O 1
ATOM 828 N N . PRO A 1 108 ? 18.522 -0.191 -36.797 1.00 92.25 108 PRO A N 1
ATOM 829 C CA . PRO A 1 108 ? 17.230 -0.861 -36.753 1.00 92.25 108 PRO A CA 1
ATOM 830 C C . PRO A 1 108 ? 17.393 -2.390 -36.752 1.00 92.25 108 PRO A C 1
ATOM 832 O O . PRO A 1 108 ? 18.435 -2.937 -37.116 1.00 92.25 108 PRO A O 1
ATOM 835 N N . GLY A 1 109 ? 16.346 -3.106 -36.347 1.00 90.94 109 GLY A N 1
ATOM 836 C CA . GLY A 1 109 ? 16.263 -4.567 -36.442 1.00 90.94 109 GLY A CA 1
ATOM 837 C C . GLY A 1 109 ? 16.863 -5.347 -35.266 1.00 90.94 109 GLY A C 1
ATOM 838 O O . GLY A 1 109 ? 16.743 -6.573 -35.224 1.00 90.94 109 GLY A O 1
ATOM 839 N N . ALA A 1 110 ? 17.462 -4.681 -34.275 1.00 91.44 110 ALA A N 1
ATOM 840 C CA . ALA A 1 110 ? 17.982 -5.350 -33.089 1.00 91.44 110 ALA A CA 1
ATOM 841 C C . ALA A 1 110 ? 16.833 -5.770 -32.163 1.00 91.44 110 ALA A C 1
ATOM 843 O O . ALA A 1 110 ? 16.049 -4.936 -31.713 1.00 91.44 110 ALA A O 1
ATOM 844 N N . LYS A 1 111 ? 16.751 -7.061 -31.832 1.00 94.06 111 LYS A N 1
ATOM 845 C CA . LYS A 1 111 ? 15.824 -7.566 -30.810 1.00 94.06 111 LYS A CA 1
ATOM 846 C C . LYS A 1 111 ? 16.387 -7.266 -29.425 1.00 94.06 111 LYS A C 1
ATOM 848 O O . LYS A 1 111 ? 17.463 -7.748 -29.077 1.00 94.06 111 LYS A O 1
ATOM 853 N N . ILE A 1 112 ? 15.659 -6.481 -28.641 1.00 93.00 112 ILE A N 1
ATOM 854 C CA . ILE A 1 112 ? 16.047 -6.069 -27.294 1.00 93.00 112 ILE A CA 1
ATOM 855 C C . ILE A 1 112 ? 15.039 -6.648 -26.307 1.00 93.00 112 ILE A C 1
ATOM 857 O O . ILE A 1 112 ? 13.835 -6.450 -26.454 1.00 93.00 112 ILE A O 1
ATOM 861 N N . LYS A 1 113 ? 15.547 -7.339 -25.282 1.00 94.38 113 LYS A N 1
ATOM 862 C CA . LYS A 1 113 ? 14.769 -7.847 -24.150 1.00 94.38 113 LYS A CA 1
ATOM 863 C C . LYS A 1 113 ? 15.132 -7.083 -22.892 1.00 94.38 113 LYS A C 1
ATOM 865 O O . LYS A 1 113 ? 16.307 -6.970 -22.551 1.00 94.38 113 LYS A O 1
ATOM 870 N N . ILE A 1 114 ? 14.119 -6.625 -22.172 1.00 93.12 114 ILE A N 1
ATOM 871 C CA . ILE A 1 114 ? 14.274 -5.955 -20.882 1.00 93.12 114 ILE A CA 1
ATOM 872 C C . ILE A 1 114 ? 13.571 -6.789 -19.841 1.00 93.12 114 ILE A C 1
ATOM 874 O O . ILE A 1 114 ? 12.439 -7.207 -20.055 1.00 93.12 114 ILE A O 1
ATOM 878 N N . THR A 1 115 ? 14.254 -7.045 -18.730 1.00 94.19 115 THR A N 1
ATOM 879 C CA . THR A 1 115 ? 13.722 -7.829 -17.616 1.00 94.19 115 THR A CA 1
ATOM 880 C C . THR A 1 115 ? 13.857 -7.024 -16.341 1.00 94.19 115 THR A C 1
ATOM 882 O O . THR A 1 115 ? 14.939 -6.535 -16.019 1.00 94.19 115 THR A O 1
ATOM 885 N N . CYS A 1 116 ? 12.757 -6.891 -15.610 1.00 91.88 116 CYS A N 1
ATOM 886 C CA . CYS A 1 116 ? 12.775 -6.322 -14.277 1.00 91.88 116 CYS A CA 1
ATOM 887 C C . CYS A 1 116 ? 13.411 -7.338 -13.318 1.00 91.88 116 CYS A C 1
ATOM 889 O O . CYS A 1 116 ? 12.858 -8.411 -13.076 1.00 91.88 116 CYS A O 1
ATOM 891 N N . ILE A 1 117 ? 14.597 -7.026 -12.796 1.00 93.88 117 ILE A N 1
ATOM 892 C CA . ILE A 1 117 ? 15.339 -7.925 -11.897 1.00 93.88 117 ILE A CA 1
ATOM 893 C C . ILE A 1 117 ? 14.888 -7.804 -10.433 1.00 93.88 117 ILE A C 1
ATOM 895 O O . ILE A 1 117 ? 15.019 -8.758 -9.666 1.00 93.88 117 ILE A O 1
ATOM 899 N N . GLU A 1 118 ? 14.309 -6.660 -10.056 1.00 89.06 118 GLU A N 1
ATOM 900 C CA . GLU A 1 118 ? 13.851 -6.342 -8.701 1.00 89.06 118 GLU A CA 1
ATOM 901 C C . GLU A 1 118 ? 12.711 -5.313 -8.706 1.00 89.06 118 GLU A C 1
ATOM 903 O O . GLU A 1 118 ? 12.610 -4.498 -9.618 1.00 89.06 118 GLU A O 1
ATOM 908 N N . GLY A 1 119 ? 11.897 -5.300 -7.646 1.00 86.69 119 GLY A N 1
ATOM 909 C CA . GLY A 1 119 ? 10.776 -4.367 -7.481 1.00 86.69 119 GLY A CA 1
ATOM 910 C C . GLY A 1 119 ? 9.418 -5.001 -7.783 1.00 86.69 119 GLY A C 1
ATOM 911 O O . GLY A 1 119 ? 9.295 -6.224 -7.827 1.00 86.69 119 GLY A O 1
ATOM 912 N N . LEU A 1 120 ? 8.393 -4.164 -7.963 1.00 87.06 120 LEU A N 1
ATOM 913 C CA . LEU A 1 120 ? 6.996 -4.604 -8.107 1.00 87.06 120 LEU A CA 1
ATOM 914 C C . LEU A 1 120 ? 6.762 -5.491 -9.333 1.00 87.06 120 LEU A C 1
ATOM 916 O O . LEU A 1 120 ? 5.961 -6.420 -9.291 1.00 87.06 120 LEU A O 1
ATOM 920 N N . ASP A 1 121 ? 7.513 -5.239 -10.400 1.00 88.75 121 ASP A N 1
ATOM 921 C CA . ASP A 1 121 ? 7.427 -5.982 -11.653 1.00 88.75 121 ASP A CA 1
ATOM 922 C C . ASP A 1 121 ? 8.490 -7.081 -11.774 1.00 88.75 121 ASP A C 1
ATOM 924 O O . ASP A 1 121 ? 8.722 -7.579 -12.875 1.00 88.75 121 ASP A O 1
ATOM 928 N N . LYS A 1 122 ? 9.145 -7.480 -10.671 1.00 90.19 122 LYS A N 1
ATOM 929 C CA . LYS A 1 122 ? 10.226 -8.477 -10.695 1.00 90.19 122 LYS A CA 1
ATOM 930 C C . LYS A 1 122 ? 9.824 -9.723 -11.491 1.00 90.19 122 LYS A C 1
ATOM 932 O O . LYS A 1 122 ? 8.801 -10.349 -11.228 1.00 90.19 122 LYS A O 1
ATOM 937 N N . GLY A 1 123 ? 10.668 -10.093 -12.452 1.00 90.81 123 GLY A N 1
ATOM 938 C CA . GLY A 1 123 ? 10.464 -11.230 -13.348 1.00 90.81 123 GLY A CA 1
ATOM 939 C C . GLY A 1 123 ? 9.643 -10.921 -14.601 1.00 90.81 123 GLY A C 1
ATOM 940 O O . GLY A 1 123 ? 9.651 -11.730 -15.526 1.00 90.81 123 GLY A O 1
ATOM 941 N N . LYS A 1 124 ? 8.979 -9.760 -14.694 1.00 91.06 124 LYS A N 1
ATOM 942 C CA . LYS A 1 124 ? 8.352 -9.327 -15.947 1.00 91.06 124 LYS A CA 1
ATOM 943 C C . LYS A 1 124 ? 9.428 -8.950 -16.960 1.00 91.06 124 LYS A C 1
ATOM 945 O O . LYS A 1 124 ? 10.413 -8.282 -16.628 1.00 91.06 124 LYS A O 1
ATOM 950 N N . SER A 1 125 ? 9.196 -9.338 -18.208 1.00 93.31 125 SER A N 1
ATOM 951 C CA . SER A 1 125 ? 10.017 -8.938 -19.342 1.00 93.31 125 SER A CA 1
ATOM 952 C C . SER A 1 125 ? 9.157 -8.336 -20.441 1.00 93.31 125 SER A C 1
ATOM 954 O O . SER A 1 125 ? 8.005 -8.725 -20.619 1.00 93.31 125 SER A O 1
ATOM 956 N N . PHE A 1 126 ? 9.745 -7.435 -21.214 1.00 91.25 126 PHE A N 1
ATOM 957 C CA . PHE A 1 126 ? 9.184 -6.978 -22.476 1.00 91.25 126 PHE A CA 1
ATOM 958 C C . PHE A 1 126 ? 10.265 -6.998 -23.553 1.00 91.25 126 PHE A C 1
ATOM 960 O O . PHE A 1 126 ? 11.449 -6.784 -23.278 1.00 91.25 126 PHE A O 1
ATOM 967 N N . GLU A 1 127 ? 9.850 -7.305 -24.776 1.00 93.00 127 GLU A N 1
ATOM 968 C CA . GLU A 1 127 ? 10.723 -7.431 -25.938 1.00 93.00 127 GLU A CA 1
ATOM 969 C C . GLU A 1 127 ? 10.246 -6.470 -27.022 1.00 93.00 127 GLU A C 1
ATOM 971 O O . GLU A 1 127 ? 9.045 -6.327 -27.252 1.00 93.00 127 GLU A O 1
ATOM 976 N N . PHE A 1 128 ? 11.184 -5.798 -27.679 1.00 90.25 128 PHE A N 1
ATOM 977 C CA . PHE A 1 128 ? 10.897 -4.947 -28.828 1.00 90.25 128 PHE A CA 1
ATOM 978 C C . PHE A 1 128 ? 12.042 -5.010 -29.836 1.00 90.25 128 PHE A C 1
ATOM 980 O O . PHE A 1 128 ? 13.157 -5.434 -29.523 1.00 90.25 128 PHE A O 1
ATOM 987 N N . VAL A 1 129 ? 11.754 -4.600 -31.066 1.00 90.62 129 VAL A N 1
ATOM 988 C CA . VAL A 1 129 ? 12.749 -4.471 -32.132 1.00 90.62 129 VAL A CA 1
ATOM 989 C C . VAL A 1 129 ? 13.138 -3.002 -32.230 1.00 90.62 129 VAL A C 1
ATOM 991 O O . VAL A 1 129 ? 12.256 -2.143 -32.215 1.00 90.62 129 VAL A O 1
ATOM 994 N N . SER A 1 130 ? 14.436 -2.694 -32.293 1.00 87.00 130 SER A N 1
ATOM 995 C CA . SER A 1 130 ? 14.881 -1.326 -32.548 1.00 87.00 130 SER A CA 1
ATOM 996 C C . SER A 1 130 ? 14.353 -0.868 -33.903 1.00 87.00 130 SER A C 1
ATOM 998 O O . SER A 1 130 ? 14.458 -1.575 -34.906 1.00 87.00 130 SER A O 1
ATOM 1000 N N . ILE A 1 131 ? 13.762 0.314 -33.910 1.00 82.12 131 ILE A N 1
ATOM 1001 C CA . ILE A 1 131 ? 13.284 0.985 -35.111 1.00 82.12 131 ILE A CA 1
ATOM 1002 C C . ILE A 1 131 ? 14.117 2.245 -35.291 1.00 82.12 131 ILE A C 1
ATOM 1004 O O . ILE A 1 131 ? 14.511 2.858 -34.293 1.00 82.12 131 ILE A O 1
ATOM 1008 N N . ASP A 1 132 ? 14.366 2.618 -36.538 1.00 71.25 132 ASP A N 1
ATOM 1009 C CA . ASP A 1 132 ? 14.820 3.970 -36.831 1.00 71.25 132 ASP A CA 1
ATOM 1010 C C . ASP A 1 132 ? 13.649 4.918 -36.582 1.00 71.25 132 ASP A C 1
ATOM 1012 O O . ASP A 1 132 ? 12.502 4.618 -36.934 1.00 71.25 132 ASP A O 1
ATOM 1016 N N . LYS A 1 133 ? 13.914 6.058 -35.942 1.00 62.69 133 LYS A N 1
ATOM 1017 C CA . LYS A 1 133 ? 12.979 7.176 -36.058 1.00 62.69 133 LYS A CA 1
ATOM 1018 C C . LYS A 1 133 ? 13.126 7.740 -37.470 1.00 62.69 133 LYS A C 1
ATOM 1020 O O . LYS A 1 133 ? 14.140 8.379 -37.741 1.00 62.69 133 LYS A O 1
ATOM 1025 N N . GLU A 1 134 ? 12.149 7.464 -38.337 1.00 51.84 134 GLU A N 1
ATOM 1026 C CA . GLU A 1 134 ? 11.942 8.246 -39.569 1.00 51.84 134 GLU A CA 1
ATOM 1027 C C . GLU A 1 134 ? 11.897 9.752 -39.266 1.00 51.84 134 GLU A C 1
ATOM 1029 O O . GLU A 1 134 ? 11.325 10.138 -38.212 1.00 51.84 134 GLU A O 1
#

InterPro domains:
  IPR013783 Immunoglobulin-like fold [G3DSA:2.60.40.10] (1-94)
  IPR041033 SpaA-like, prealbumin fold domain subgroup 1 [PF17802] (2-88)

pLDDT: mean 94.18, std 6.2, range [51.84, 98.75]

Radius of gyration: 22.75 Å; chains: 1; bounding box: 54×24×64 Å